Protein AF-A0A7J3NPB9-F1 (afdb_monomer)

Radius of gyration: 25.22 Å; Cα contacts (8 Å, |Δi|>4): 56; chains: 1; bounding box: 36×61×59 Å

Structure (mmCIF, N/CA/C/O backbone):
data_AF-A0A7J3NPB9-F1
#
_entry.id   AF-A0A7J3NPB9-F1
#
loop_
_atom_site.group_PDB
_atom_site.id
_atom_site.type_symbol
_atom_site.label_atom_id
_atom_site.label_alt_id
_atom_site.label_comp_id
_atom_site.label_asym_id
_atom_site.label_entity_id
_atom_site.label_seq_id
_atom_site.pdbx_PDB_ins_code
_atom_site.Cartn_x
_atom_site.Cartn_y
_atom_site.Cartn_z
_atom_site.occupancy
_atom_site.B_iso_or_equiv
_atom_site.auth_seq_id
_atom_site.auth_comp_id
_atom_site.auth_asym_id
_atom_site.auth_atom_id
_atom_site.pdbx_PDB_model_num
ATOM 1 N N . MET A 1 1 ? -12.807 -47.606 -43.176 1.00 34.25 1 MET A N 1
ATOM 2 C CA . MET A 1 1 ? -11.372 -47.451 -43.489 1.00 34.25 1 MET A CA 1
ATOM 3 C C . MET A 1 1 ? -11.137 -45.957 -43.582 1.00 34.25 1 MET A C 1
ATOM 5 O O . MET A 1 1 ? -11.878 -45.339 -44.329 1.00 34.25 1 MET A O 1
ATOM 9 N N . ALA A 1 2 ? -10.269 -45.457 -42.692 1.00 40.38 2 ALA A N 1
ATOM 10 C CA . ALA A 1 2 ? -9.715 -44.104 -42.498 1.00 40.38 2 ALA A CA 1
ATOM 11 C C . ALA A 1 2 ? -10.087 -43.023 -43.544 1.00 40.38 2 ALA A C 1
ATOM 13 O O . AL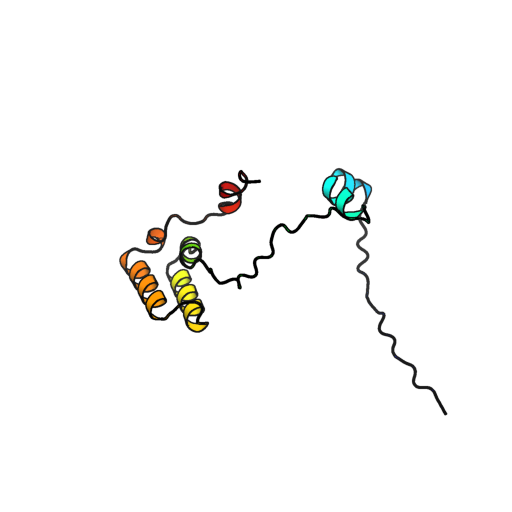A A 1 2 ? -10.114 -43.300 -44.736 1.00 40.38 2 ALA A O 1
ATOM 14 N N . LEU A 1 3 ? -10.318 -41.763 -43.173 1.00 34.91 3 LEU A N 1
ATOM 15 C CA . LEU A 1 3 ? -9.366 -40.911 -42.452 1.00 34.91 3 LEU A CA 1
ATOM 16 C C . LEU A 1 3 ? -10.104 -39.828 -41.646 1.00 34.91 3 LEU A C 1
ATOM 18 O O . LEU A 1 3 ? -10.933 -39.101 -42.188 1.00 34.91 3 LEU A O 1
ATOM 22 N N . GLU A 1 4 ? -9.782 -39.742 -40.358 1.00 42.75 4 GLU A N 1
ATOM 23 C CA . GLU A 1 4 ? -9.931 -38.529 -39.556 1.00 42.75 4 GLU A CA 1
ATOM 24 C C . GLU A 1 4 ? -8.800 -37.585 -39.992 1.00 42.75 4 GLU A C 1
ATOM 26 O O . GLU A 1 4 ? -7.631 -37.961 -39.909 1.00 42.75 4 GLU A O 1
ATOM 31 N N . GLU A 1 5 ? -9.124 -36.406 -40.522 1.00 44.16 5 GLU A N 1
ATOM 32 C CA . GLU A 1 5 ? -8.123 -35.353 -40.714 1.00 44.16 5 GLU A CA 1
ATOM 33 C C . GLU A 1 5 ? -7.976 -34.590 -39.391 1.00 44.16 5 GLU A C 1
ATOM 35 O O . GLU A 1 5 ? -8.902 -33.921 -38.929 1.00 44.16 5 GLU A O 1
ATOM 40 N N . GLU A 1 6 ? -6.811 -34.758 -38.762 1.0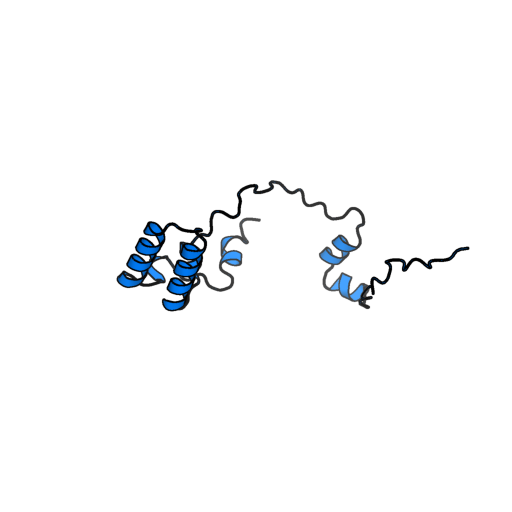0 38.56 6 GLU A N 1
ATOM 41 C CA . GLU A 1 6 ? -6.335 -33.986 -37.616 1.00 38.56 6 GLU A CA 1
ATOM 42 C C . GLU A 1 6 ? -6.346 -32.488 -37.936 1.00 38.56 6 GLU A C 1
ATOM 44 O O . GLU A 1 6 ? -5.730 -32.028 -38.898 1.00 38.56 6 GLU A O 1
ATOM 49 N N . ILE A 1 7 ? -7.004 -31.709 -37.081 1.00 41.75 7 ILE A N 1
ATOM 50 C CA . ILE A 1 7 ? -6.860 -30.256 -37.058 1.00 41.75 7 ILE A CA 1
ATOM 51 C C . ILE A 1 7 ? -5.538 -29.968 -36.340 1.00 41.75 7 ILE A C 1
ATOM 53 O O . ILE A 1 7 ? -5.465 -30.052 -35.117 1.00 41.75 7 ILE A O 1
ATOM 57 N N . THR A 1 8 ? -4.484 -29.672 -37.097 1.00 36.84 8 THR A N 1
ATOM 58 C CA . THR A 1 8 ? -3.181 -29.269 -36.556 1.00 36.84 8 THR A CA 1
ATOM 59 C C . THR A 1 8 ? -3.259 -27.869 -35.940 1.00 36.84 8 THR A C 1
ATOM 61 O O . THR A 1 8 ? -3.640 -26.905 -36.609 1.00 36.84 8 THR A O 1
ATOM 64 N N . GLU A 1 9 ? -2.898 -27.775 -34.659 1.00 49.94 9 GLU A N 1
ATOM 65 C CA . GLU A 1 9 ? -2.695 -26.545 -33.887 1.00 49.94 9 GLU A CA 1
ATOM 66 C C . GLU A 1 9 ? -1.513 -25.740 -34.448 1.00 49.94 9 GLU A C 1
ATOM 68 O O . GLU A 1 9 ? -0.410 -25.905 -33.962 1.00 49.94 9 GLU A O 1
ATOM 73 N N . ASP A 1 10 ? -1.699 -24.884 -35.455 1.00 46.22 10 ASP A N 1
ATOM 74 C CA . ASP A 1 10 ? -0.654 -23.924 -35.869 1.00 46.22 10 ASP A CA 1
ATOM 75 C C . ASP A 1 10 ? -1.260 -22.730 -36.631 1.00 46.22 10 ASP A C 1
ATOM 77 O O . ASP A 1 10 ? -0.970 -22.475 -37.796 1.00 46.22 10 ASP A O 1
ATOM 81 N N . ASN A 1 11 ? -2.134 -21.972 -35.968 1.00 50.97 11 ASN A N 1
ATOM 82 C CA . ASN A 1 11 ? -2.503 -20.621 -36.406 1.00 50.97 11 ASN A CA 1
ATOM 83 C C . ASN A 1 11 ? -2.137 -19.614 -35.306 1.00 50.97 11 ASN A C 1
ATOM 85 O O . ASN A 1 11 ? -2.990 -18.927 -34.747 1.00 50.97 11 ASN A O 1
ATOM 89 N N . GLU A 1 12 ? -0.843 -19.524 -34.983 1.00 51.28 12 GLU A N 1
ATOM 90 C CA . GLU A 1 12 ? -0.290 -18.298 -34.409 1.00 51.28 12 GLU A CA 1
ATOM 91 C C . GLU A 1 12 ? -0.190 -17.262 -35.535 1.00 51.28 12 GLU A C 1
ATOM 93 O O . GLU A 1 12 ? 0.785 -17.218 -36.290 1.00 51.28 12 GLU A O 1
ATOM 98 N N . GLU A 1 13 ? -1.201 -16.403 -35.658 1.00 55.38 13 GLU A N 1
ATOM 99 C CA . GLU A 1 13 ? -1.0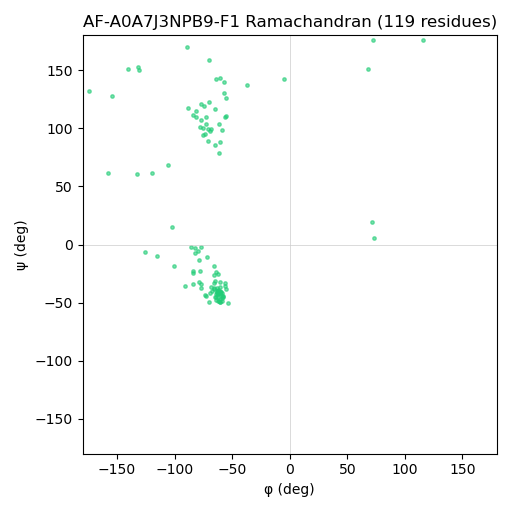58 -15.140 -36.380 1.00 55.38 13 GLU A CA 1
ATOM 100 C C . GLU A 1 13 ? 0.029 -14.305 -35.686 1.00 55.38 13 GLU A C 1
ATOM 102 O O . GLU A 1 13 ? -0.223 -13.502 -34.787 1.00 55.38 13 GLU A O 1
ATOM 107 N N . ARG A 1 14 ? 1.286 -14.513 -36.092 1.00 52.91 14 ARG A N 1
ATOM 108 C CA . ARG A 1 14 ? 2.397 -13.623 -35.765 1.00 52.91 14 ARG A CA 1
ATOM 109 C C . ARG A 1 14 ? 2.018 -12.227 -36.245 1.00 52.91 14 ARG A C 1
ATOM 111 O O . ARG A 1 14 ? 2.017 -11.961 -37.444 1.00 52.91 14 ARG A O 1
ATOM 118 N N . LEU A 1 15 ? 1.759 -11.317 -35.310 1.00 47.97 15 LEU A N 1
ATOM 119 C CA . LEU A 1 15 ? 1.770 -9.885 -35.590 1.00 47.97 15 LEU A CA 1
ATOM 120 C C . LEU A 1 15 ? 3.167 -9.512 -36.100 1.00 47.97 15 LEU A C 1
ATOM 122 O O . LEU A 1 15 ? 4.112 -9.338 -35.329 1.00 47.97 15 LE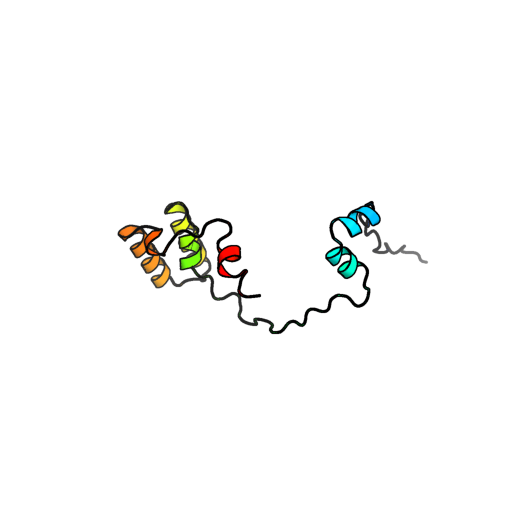U A O 1
ATOM 126 N N . VAL A 1 16 ? 3.310 -9.417 -37.419 1.00 59.69 16 VAL A N 1
ATOM 127 C CA . VAL A 1 16 ? 4.518 -8.893 -38.048 1.00 59.69 16 VAL A CA 1
ATOM 128 C C . VAL A 1 16 ? 4.479 -7.381 -37.869 1.00 59.69 16 VAL A C 1
ATOM 130 O O . VAL A 1 16 ? 3.836 -6.666 -38.632 1.00 59.69 16 VAL A O 1
ATOM 133 N N . MET A 1 17 ? 5.126 -6.879 -36.818 1.00 67.88 17 MET A N 1
ATOM 134 C CA . MET A 1 17 ? 5.375 -5.445 -36.717 1.00 67.88 17 MET A CA 1
ATOM 135 C C . MET A 1 17 ? 6.458 -5.067 -37.727 1.00 67.88 17 MET A C 1
ATOM 137 O O . MET A 1 17 ? 7.626 -5.419 -37.554 1.00 67.88 17 MET A O 1
ATOM 141 N N . GLU A 1 18 ? 6.080 -4.343 -38.780 1.00 74.75 18 GLU A N 1
ATOM 142 C CA . GLU A 1 18 ? 7.040 -3.667 -39.649 1.00 74.75 18 GLU A CA 1
ATOM 143 C C . GLU A 1 18 ? 7.549 -2.400 -38.959 1.00 74.75 18 GLU A C 1
ATOM 145 O O . GLU A 1 18 ? 6.784 -1.501 -38.609 1.00 74.75 18 GLU A O 1
ATOM 150 N N . TYR A 1 19 ? 8.862 -2.321 -38.759 1.00 80.31 19 TYR A N 1
ATOM 151 C CA . TYR A 1 19 ? 9.524 -1.130 -38.244 1.00 80.31 19 TYR A CA 1
ATOM 152 C C . TYR A 1 19 ? 10.854 -0.909 -38.964 1.00 80.31 19 TYR A C 1
ATOM 154 O O . TYR A 1 19 ? 11.515 -1.854 -39.405 1.00 80.31 19 TYR A O 1
ATOM 162 N N . ASP A 1 20 ? 11.270 0.355 -39.066 1.00 85.56 20 ASP A N 1
ATOM 163 C CA . ASP A 1 20 ? 12.588 0.697 -39.592 1.00 85.56 20 ASP A CA 1
ATOM 164 C C . ASP A 1 20 ? 13.659 0.335 -38.553 1.00 85.56 20 ASP A C 1
ATOM 166 O O . ASP A 1 20 ? 13.862 1.030 -37.552 1.00 85.56 20 ASP A O 1
ATOM 170 N N . LYS A 1 21 ? 14.358 -0.776 -38.806 1.00 82.94 21 LYS A N 1
ATOM 171 C CA . LYS A 1 21 ? 15.439 -1.274 -37.946 1.00 82.94 21 LYS A CA 1
ATOM 172 C C . LYS A 1 21 ? 16.546 -0.246 -37.736 1.00 82.94 21 LYS A C 1
ATOM 174 O O . LYS A 1 21 ? 17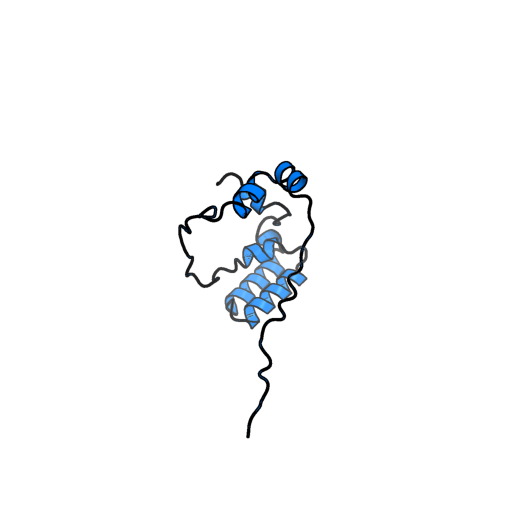.149 -0.222 -36.666 1.00 82.94 21 LYS A O 1
ATOM 179 N N . LYS A 1 22 ? 16.830 0.595 -38.733 1.00 86.88 22 LYS A N 1
ATOM 180 C CA . LYS A 1 22 ? 17.880 1.608 -38.634 1.00 86.88 22 LYS A CA 1
ATOM 181 C C . LYS A 1 22 ? 17.457 2.706 -37.667 1.00 86.88 22 LYS A C 1
ATOM 183 O O . LYS A 1 22 ? 18.193 2.998 -36.730 1.00 86.88 22 LYS A O 1
ATOM 188 N N . LYS A 1 23 ? 16.243 3.229 -37.842 1.00 89.25 23 LYS A N 1
ATOM 189 C CA . LYS A 1 23 ? 15.674 4.236 -36.940 1.00 89.25 23 LYS A CA 1
ATOM 190 C C . LYS A 1 23 ? 15.588 3.722 -35.498 1.00 89.25 23 LYS A C 1
ATOM 192 O O . LYS A 1 23 ? 15.968 4.425 -34.571 1.00 89.25 23 LYS A O 1
ATOM 197 N N . PHE A 1 24 ? 15.177 2.468 -35.308 1.00 89.00 24 PHE A N 1
ATOM 198 C CA . PHE A 1 24 ? 15.114 1.850 -33.981 1.00 89.00 24 PHE A CA 1
ATOM 199 C C . PHE A 1 24 ? 16.489 1.736 -33.305 1.00 89.00 24 PHE A C 1
ATOM 201 O O . PHE A 1 24 ? 16.613 2.012 -32.115 1.00 89.00 24 PHE A O 1
ATOM 208 N N . ARG A 1 25 ? 17.540 1.382 -34.058 1.00 89.44 25 ARG A N 1
ATOM 209 C CA . ARG A 1 25 ? 18.922 1.348 -33.544 1.00 89.44 25 ARG A CA 1
ATOM 210 C C . ARG A 1 25 ? 19.454 2.735 -33.181 1.00 89.44 25 ARG A C 1
ATOM 212 O O . ARG A 1 25 ? 20.252 2.839 -32.257 1.00 89.44 25 ARG A O 1
ATOM 219 N N . GLU A 1 26 ? 19.044 3.777 -33.901 1.00 91.94 26 GLU A N 1
ATOM 220 C CA . GLU A 1 26 ? 19.435 5.163 -33.611 1.00 91.94 26 GLU A CA 1
ATOM 221 C C . GLU A 1 26 ? 18.728 5.701 -32.358 1.00 91.94 26 GLU A C 1
ATOM 223 O O . GLU A 1 26 ? 19.375 6.297 -31.498 1.00 91.94 26 GLU A O 1
ATOM 228 N N . GLU A 1 27 ? 17.422 5.457 -32.226 1.00 92.75 27 GLU A N 1
ATOM 229 C CA . GLU A 1 27 ? 16.619 5.942 -31.095 1.00 92.75 27 GLU A CA 1
ATOM 230 C C . GLU A 1 27 ? 16.833 5.114 -29.815 1.00 92.75 27 GLU A C 1
ATOM 232 O O . GLU A 1 27 ? 16.836 5.665 -28.713 1.00 92.75 27 GLU A O 1
ATOM 237 N N . PHE A 1 28 ? 17.059 3.801 -29.942 1.00 91.19 28 PHE A N 1
ATOM 238 C CA . PHE A 1 28 ? 17.175 2.864 -28.820 1.00 91.19 28 PHE A CA 1
ATOM 239 C C . PHE A 1 28 ? 18.402 1.939 -28.954 1.00 91.19 28 PHE A C 1
ATOM 241 O O . PHE A 1 28 ? 18.260 0.714 -28.985 1.00 91.19 28 PHE A O 1
ATOM 248 N N . PRO A 1 29 ? 19.633 2.482 -28.992 1.00 88.12 29 PRO A N 1
ATOM 249 C CA . PRO A 1 29 ? 20.841 1.716 -29.318 1.00 88.12 29 PRO A CA 1
ATOM 250 C C . PRO A 1 29 ? 21.126 0.560 -28.350 1.00 88.12 29 PRO A C 1
ATOM 252 O O . PRO A 1 29 ? 21.573 -0.506 -28.770 1.00 88.12 29 PRO A O 1
ATOM 255 N N . HIS A 1 30 ? 20.851 0.743 -27.055 1.00 86.31 30 HIS A N 1
ATOM 256 C CA . HIS A 1 30 ? 21.054 -0.298 -26.042 1.00 86.31 30 HIS A CA 1
ATOM 257 C C . HIS A 1 30 ? 20.005 -1.408 -26.136 1.00 86.31 30 HIS A C 1
ATOM 259 O O . HIS A 1 30 ? 20.361 -2.582 -26.120 1.00 86.31 30 HIS A O 1
ATOM 265 N N . LEU A 1 31 ? 18.736 -1.041 -26.329 1.00 83.25 31 LEU A N 1
ATOM 266 C CA . LEU A 1 31 ? 17.639 -1.999 -26.460 1.00 83.25 31 LEU A CA 1
ATOM 267 C C . LEU A 1 31 ? 17.759 -2.816 -27.752 1.00 83.25 31 LEU A C 1
ATOM 269 O O . LEU A 1 31 ? 17.538 -4.022 -27.751 1.00 83.25 31 LEU A O 1
ATOM 273 N N . ALA A 1 32 ? 18.157 -2.175 -28.853 1.00 86.50 32 ALA A N 1
ATOM 274 C CA . ALA A 1 32 ? 18.424 -2.871 -30.105 1.00 86.50 32 ALA A CA 1
ATOM 275 C C . ALA A 1 32 ? 19.555 -3.893 -29.950 1.00 86.50 32 ALA A C 1
ATOM 277 O O . ALA A 1 32 ? 19.429 -5.019 -30.420 1.00 86.50 32 ALA A O 1
ATOM 278 N N . LYS A 1 33 ? 20.621 -3.529 -29.229 1.00 84.44 33 LYS A N 1
ATOM 279 C CA . LYS A 1 33 ? 21.710 -4.453 -28.907 1.00 84.44 33 LYS A CA 1
ATOM 280 C C . LYS A 1 33 ? 21.231 -5.628 -28.048 1.00 84.44 33 LYS A C 1
ATOM 282 O O . LYS A 1 33 ? 21.612 -6.754 -28.326 1.00 84.44 33 LYS A O 1
ATOM 287 N N . GLU A 1 34 ? 20.391 -5.381 -27.045 1.00 82.38 34 GLU A N 1
ATOM 288 C CA . GLU A 1 34 ? 19.816 -6.428 -26.186 1.00 82.38 34 GLU A CA 1
ATOM 289 C C . GLU A 1 34 ? 18.938 -7.425 -26.950 1.00 82.38 34 GLU A C 1
ATOM 291 O O . GLU A 1 34 ? 18.980 -8.617 -26.658 1.00 82.38 34 GLU A O 1
ATOM 296 N N . LEU A 1 35 ? 18.151 -6.944 -27.916 1.00 81.56 35 LEU A N 1
ATOM 297 C CA . LEU A 1 35 ? 17.227 -7.769 -28.702 1.00 81.56 35 LEU A CA 1
ATOM 298 C C . LEU A 1 35 ? 17.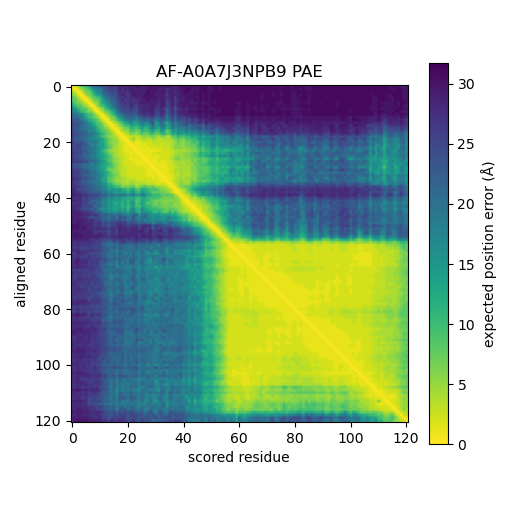916 -8.565 -29.818 1.00 81.56 35 LEU A C 1
ATOM 300 O O . LEU A 1 35 ? 17.440 -9.636 -30.185 1.00 81.56 35 LEU A O 1
ATOM 304 N N . GLU A 1 36 ? 18.989 -8.028 -30.402 1.00 81.75 36 GLU A N 1
ATOM 305 C CA . GLU A 1 36 ? 19.711 -8.666 -31.511 1.00 81.75 36 GLU A CA 1
ATOM 306 C C . GLU A 1 36 ? 20.736 -9.706 -31.045 1.00 81.75 36 GLU A C 1
ATOM 308 O O . GLU A 1 36 ? 21.096 -10.598 -31.817 1.00 81.75 36 GLU A O 1
ATOM 313 N N . ASP A 1 37 ? 21.206 -9.606 -29.801 1.00 79.50 37 ASP A N 1
ATOM 314 C CA . ASP A 1 37 ? 22.188 -10.527 -29.241 1.00 79.50 37 ASP A CA 1
ATOM 315 C C . ASP A 1 37 ? 21.503 -11.817 -28.751 1.00 79.50 37 ASP A C 1
ATOM 317 O O . ASP A 1 37 ? 20.771 -11.824 -27.762 1.00 79.50 37 ASP A O 1
ATOM 321 N N . ILE A 1 38 ? 21.730 -12.928 -29.459 1.00 60.19 38 ILE A N 1
ATOM 322 C CA . ILE A 1 38 ? 21.048 -14.223 -29.247 1.00 60.19 38 ILE A CA 1
ATOM 323 C C . ILE A 1 38 ? 21.394 -14.834 -27.877 1.00 60.19 38 ILE A C 1
ATOM 325 O O . ILE A 1 38 ? 20.602 -15.587 -27.310 1.00 60.19 38 ILE A O 1
ATOM 329 N N . GLU A 1 39 ? 22.558 -14.497 -27.312 1.00 64.50 39 GLU A N 1
ATOM 330 C CA . GLU A 1 39 ? 22.927 -14.923 -25.956 1.00 64.50 39 GLU A CA 1
ATOM 331 C C . GLU A 1 39 ? 22.264 -14.082 -24.852 1.00 64.50 39 GLU A C 1
ATOM 333 O O . GLU A 1 39 ? 22.235 -14.524 -23.699 1.00 64.50 39 GLU A O 1
ATOM 338 N N . GLY A 1 40 ? 21.677 -12.931 -25.205 1.00 61.00 40 GLY A N 1
ATOM 339 C CA . GLY A 1 40 ? 20.951 -12.025 -24.322 1.00 61.00 40 GLY A CA 1
ATOM 340 C C . GLY A 1 40 ? 21.828 -11.321 -23.282 1.00 61.00 40 GLY A C 1
ATOM 341 O O . GLY A 1 40 ? 22.825 -11.848 -22.782 1.00 61.00 40 GLY A O 1
ATOM 342 N N . VAL A 1 41 ? 21.421 -10.121 -22.864 1.00 65.88 41 VAL A N 1
ATOM 343 C CA . VAL A 1 41 ? 21.967 -9.510 -21.644 1.00 65.88 41 VAL A CA 1
ATOM 344 C C . VAL A 1 41 ? 21.472 -10.317 -20.446 1.00 65.88 41 VAL A C 1
ATOM 346 O O . VAL A 1 41 ? 20.351 -10.163 -19.964 1.00 65.88 41 VAL A O 1
ATOM 349 N N . LYS A 1 42 ? 22.318 -11.229 -19.964 1.00 70.00 42 LYS A N 1
ATOM 350 C CA . LYS A 1 42 ? 22.022 -12.055 -18.792 1.00 70.00 42 LYS A CA 1
ATOM 351 C C . LYS A 1 42 ? 22.160 -11.213 -17.532 1.00 70.00 42 LYS A C 1
ATOM 353 O O . LYS A 1 42 ? 23.258 -10.995 -17.023 1.00 70.00 42 LYS A O 1
ATOM 358 N N . ILE A 1 43 ? 21.031 -10.765 -17.000 1.00 68.81 43 ILE A N 1
ATOM 359 C CA . ILE A 1 43 ? 20.987 -10.155 -15.674 1.00 68.81 43 ILE A CA 1
ATOM 360 C C . ILE A 1 43 ? 20.948 -11.286 -14.650 1.00 68.81 43 ILE A C 1
ATOM 362 O O . ILE A 1 43 ? 19.991 -12.056 -14.582 1.00 68.81 43 ILE A O 1
ATOM 366 N N . GLN A 1 44 ? 21.999 -11.398 -13.839 1.00 73.75 44 GLN A N 1
ATOM 367 C CA . GLN A 1 44 ? 22.004 -12.348 -12.735 1.00 73.75 44 GLN A CA 1
ATOM 368 C C . GLN A 1 44 ? 20.924 -11.946 -11.725 1.00 73.75 44 GLN A C 1
ATOM 370 O O . GLN A 1 44 ? 21.017 -10.897 -11.082 1.00 73.75 44 GLN A O 1
ATOM 375 N N . ILE A 1 45 ? 19.920 -12.801 -11.541 1.00 77.06 45 ILE A N 1
ATOM 376 C CA . ILE A 1 45 ? 18.959 -12.647 -10.451 1.00 77.06 45 ILE A CA 1
ATOM 377 C C . ILE A 1 45 ? 19.715 -12.917 -9.146 1.00 77.06 45 ILE A C 1
ATOM 379 O O . ILE A 1 45 ? 19.970 -14.062 -8.782 1.00 77.06 45 ILE A O 1
ATOM 383 N N . ARG A 1 46 ? 20.116 -11.847 -8.449 1.00 74.94 46 ARG A N 1
ATOM 384 C CA . ARG A 1 46 ? 20.883 -11.929 -7.189 1.00 74.94 46 ARG A CA 1
ATOM 385 C C . ARG A 1 46 ? 20.060 -12.429 -5.999 1.00 74.94 46 ARG A C 1
ATOM 387 O O . ARG A 1 46 ? 20.622 -12.725 -4.952 1.00 74.94 46 ARG A O 1
ATOM 394 N N . GLY A 1 47 ? 18.743 -12.524 -6.148 1.00 68.12 47 GLY A N 1
ATOM 395 C CA . GLY A 1 47 ? 17.865 -13.084 -5.134 1.00 68.12 47 GLY A CA 1
ATOM 396 C C . GLY A 1 47 ? 16.433 -13.183 -5.635 1.00 68.12 47 GLY A C 1
ATOM 397 O O . GLY A 1 47 ? 15.886 -12.219 -6.167 1.00 68.12 47 GLY A O 1
ATOM 398 N N . VAL A 1 48 ? 15.824 -14.348 -5.441 1.00 67.94 48 VAL A N 1
ATOM 399 C CA . VAL A 1 48 ? 14.374 -14.513 -5.536 1.00 67.94 48 VAL A CA 1
ATOM 400 C C . VAL A 1 48 ? 13.824 -14.219 -4.149 1.00 67.94 48 VAL A C 1
ATOM 402 O O . VAL A 1 48 ? 14.168 -14.904 -3.187 1.00 67.94 48 VAL A O 1
ATOM 405 N N . ARG A 1 49 ? 12.992 -13.182 -4.019 1.00 60.69 49 ARG A N 1
ATOM 406 C CA . ARG A 1 49 ? 12.213 -12.995 -2.793 1.00 60.69 49 ARG A CA 1
ATOM 407 C C . ARG A 1 49 ? 11.151 -14.092 -2.773 1.00 60.69 49 ARG A C 1
ATOM 409 O O . ARG A 1 49 ? 10.148 -13.985 -3.461 1.00 60.69 49 ARG A O 1
ATOM 416 N N . THR A 1 50 ? 11.404 -15.161 -2.022 1.00 51.00 50 THR A N 1
ATOM 417 C CA . THR A 1 50 ? 10.406 -16.190 -1.676 1.00 51.00 50 THR A CA 1
ATOM 418 C C . THR A 1 50 ? 9.453 -15.724 -0.586 1.00 51.00 50 THR A C 1
ATOM 420 O O . THR A 1 50 ? 8.527 -16.449 -0.230 1.00 51.00 50 THR A O 1
ATOM 423 N N . CYS A 1 51 ? 9.651 -14.512 -0.063 1.00 44.53 51 CYS A N 1
ATOM 424 C CA . CYS A 1 51 ? 8.610 -13.819 0.662 1.00 44.53 51 CYS A CA 1
ATOM 425 C C . CYS A 1 51 ? 7.404 -13.757 -0.281 1.00 44.53 51 CYS A C 1
ATOM 427 O O . CYS A 1 51 ? 7.439 -13.032 -1.278 1.00 44.53 51 CYS A O 1
ATOM 429 N N . GLU A 1 52 ? 6.337 -14.500 0.037 1.00 45.84 52 GLU A N 1
ATOM 430 C CA . GLU A 1 52 ? 4.982 -14.095 -0.341 1.00 45.84 52 GLU A CA 1
ATOM 431 C C . GLU A 1 52 ? 4.930 -12.570 -0.202 1.00 45.84 52 GLU A C 1
ATOM 433 O O . GLU A 1 52 ? 5.528 -12.042 0.738 1.00 45.84 52 GLU A O 1
ATOM 438 N N . ILE A 1 53 ? 4.320 -11.857 -1.147 1.00 47.78 53 ILE A N 1
ATOM 439 C CA . ILE A 1 53 ? 4.155 -10.400 -1.090 1.00 47.78 53 ILE A CA 1
ATOM 440 C C . ILE A 1 53 ? 3.315 -10.091 0.167 1.00 47.78 53 ILE A C 1
ATOM 442 O O . ILE A 1 53 ? 2.103 -9.949 0.095 1.00 47.78 53 ILE A O 1
ATOM 446 N N . LYS A 1 54 ? 3.950 -10.119 1.340 1.00 50.31 54 LYS A N 1
ATOM 447 C CA . LYS A 1 54 ? 3.332 -10.152 2.669 1.00 50.31 54 LYS A CA 1
ATOM 448 C C . LYS A 1 54 ? 3.326 -8.779 3.305 1.00 50.31 54 LYS A C 1
ATOM 450 O O . LYS A 1 54 ? 2.507 -8.519 4.171 1.00 50.31 54 LYS A O 1
ATOM 455 N N . ASP A 1 55 ? 4.157 -7.874 2.810 1.00 54.88 55 ASP A N 1
ATOM 456 C CA . ASP A 1 55 ? 4.243 -6.532 3.355 1.00 54.88 55 ASP A CA 1
ATOM 457 C C . ASP A 1 55 ? 3.570 -5.557 2.395 1.00 54.88 55 ASP A C 1
ATOM 459 O O . ASP A 1 55 ? 4.207 -4.716 1.753 1.00 54.88 55 ASP A O 1
ATOM 463 N N . ILE A 1 56 ? 2.242 -5.671 2.286 1.00 64.06 56 ILE A N 1
ATOM 464 C CA . ILE A 1 56 ? 1.460 -4.487 1.951 1.00 64.06 56 ILE A CA 1
ATOM 465 C C . ILE A 1 56 ? 1.702 -3.490 3.080 1.00 64.06 56 ILE A C 1
ATOM 467 O O . ILE A 1 56 ? 1.199 -3.612 4.193 1.00 64.06 56 ILE A O 1
ATOM 471 N N . ASP A 1 57 ? 2.537 -2.498 2.784 1.00 84.75 57 ASP A N 1
ATOM 472 C CA . ASP A 1 57 ? 2.745 -1.363 3.664 1.00 84.75 57 ASP A CA 1
ATOM 473 C C . ASP A 1 57 ? 1.477 -0.500 3.619 1.00 84.75 57 ASP A C 1
ATOM 475 O O . ASP A 1 57 ? 1.314 0.391 2.775 1.00 84.75 57 ASP A O 1
ATOM 479 N N . VAL A 1 58 ? 0.539 -0.818 4.513 1.00 89.56 58 VAL A N 1
ATOM 480 C CA . VAL A 1 58 ? -0.751 -0.132 4.638 1.00 89.56 58 VAL A CA 1
ATOM 481 C C . VAL A 1 58 ? -0.537 1.363 4.841 1.00 89.56 58 VAL A C 1
ATOM 483 O O . VAL A 1 58 ? -1.233 2.171 4.231 1.00 89.56 58 VAL A O 1
ATOM 486 N N . VAL A 1 59 ? 0.486 1.750 5.610 1.00 90.62 59 VAL A N 1
ATOM 487 C CA . VAL A 1 59 ? 0.856 3.155 5.819 1.00 90.62 59 VAL A CA 1
ATOM 488 C C . VAL A 1 59 ? 1.236 3.803 4.487 1.00 90.62 59 VAL A C 1
ATOM 490 O O . VAL A 1 59 ? 0.792 4.913 4.187 1.00 90.62 59 VAL A O 1
ATOM 493 N N . ARG A 1 60 ? 1.990 3.112 3.627 1.00 90.75 60 ARG A N 1
ATOM 494 C CA . ARG A 1 60 ? 2.320 3.600 2.277 1.00 90.75 60 ARG A CA 1
ATOM 495 C C . ARG A 1 60 ? 1.092 3.765 1.385 1.00 90.75 60 ARG A C 1
ATOM 497 O O . ARG A 1 60 ? 1.036 4.738 0.629 1.00 90.75 60 ARG A O 1
ATOM 504 N N . LEU A 1 61 ? 0.114 2.863 1.481 1.00 93.06 61 LEU A N 1
ATOM 505 C CA . LEU A 1 61 ? -1.168 3.004 0.782 1.00 93.06 61 LEU A CA 1
ATOM 506 C C . LEU A 1 61 ? -1.941 4.230 1.288 1.00 93.06 61 LEU A C 1
ATOM 508 O O . LEU A 1 61 ? -2.381 5.050 0.479 1.00 93.06 61 LEU A O 1
ATOM 512 N N . MET A 1 62 ? -2.007 4.436 2.608 1.00 94.81 62 MET A N 1
ATOM 513 C CA . MET A 1 62 ? -2.641 5.622 3.200 1.00 94.81 62 MET A CA 1
ATOM 514 C C . MET A 1 62 ? -1.968 6.917 2.728 1.00 94.81 62 MET A C 1
ATOM 516 O O . MET A 1 62 ? -2.631 7.889 2.366 1.00 94.81 62 MET A O 1
ATOM 520 N N . ARG A 1 63 ? -0.633 6.931 2.642 1.00 94.75 63 ARG A N 1
ATOM 521 C CA . ARG A 1 63 ? 0.137 8.088 2.157 1.00 94.75 63 ARG A CA 1
ATOM 522 C C . ARG A 1 63 ? -0.096 8.411 0.679 1.00 94.75 63 ARG A C 1
ATOM 524 O O . ARG A 1 63 ? 0.223 9.527 0.265 1.00 94.75 63 ARG A O 1
ATOM 531 N N . ARG A 1 64 ? -0.625 7.482 -0.122 1.00 94.19 64 ARG A N 1
ATOM 532 C CA . ARG A 1 64 ? -1.031 7.749 -1.513 1.00 94.19 64 ARG A CA 1
ATOM 533 C C . ARG A 1 64 ? -2.425 8.350 -1.632 1.00 94.19 64 ARG A C 1
ATOM 535 O O . ARG A 1 64 ? -2.674 9.035 -2.619 1.00 94.19 64 ARG A O 1
ATOM 542 N N . CYS A 1 65 ? -3.295 8.121 -0.654 1.00 95.69 65 CYS A N 1
ATOM 543 C CA . CYS A 1 65 ? -4.668 8.598 -0.706 1.00 95.69 65 CYS A CA 1
ATOM 544 C C . CYS A 1 65 ? -4.731 10.130 -0.703 1.00 95.69 65 CYS A C 1
ATOM 546 O O . CYS A 1 65 ? -3.961 10.829 -0.022 1.00 95.69 65 CYS A O 1
ATOM 548 N N . ASP A 1 66 ? -5.681 10.636 -1.479 1.00 95.19 66 ASP A N 1
ATOM 549 C CA . ASP A 1 66 ? -6.044 12.042 -1.569 1.00 95.19 66 ASP A CA 1
ATOM 550 C C . ASP A 1 66 ? -7.139 12.408 -0.575 1.00 95.19 66 ASP A C 1
ATOM 552 O O . ASP A 1 66 ? -7.111 13.502 -0.010 1.00 95.19 66 ASP A O 1
ATOM 556 N N . ARG A 1 67 ? -8.077 11.484 -0.344 1.00 96.81 67 ARG A N 1
ATOM 557 C CA . ARG A 1 67 ? -9.259 11.692 0.499 1.00 96.81 67 ARG A CA 1
ATOM 558 C C . ARG A 1 67 ? -9.441 10.534 1.477 1.00 96.81 67 ARG A C 1
ATOM 560 O O . ARG A 1 67 ? -8.976 9.423 1.217 1.00 96.81 67 ARG A O 1
ATOM 567 N N . GLU A 1 68 ? -10.072 10.804 2.615 1.00 96.25 68 GLU A N 1
ATOM 568 C CA . GLU A 1 68 ? -10.228 9.820 3.694 1.00 96.25 68 GLU A CA 1
ATOM 569 C C . GLU A 1 68 ? -11.096 8.635 3.267 1.00 96.25 68 GLU A C 1
ATOM 571 O O . GLU A 1 68 ? -10.829 7.508 3.673 1.00 96.25 68 GLU A O 1
ATOM 576 N N . GLU A 1 69 ? -12.062 8.857 2.375 1.00 97.19 69 GLU A N 1
ATOM 577 C CA . GLU A 1 69 ? -12.944 7.809 1.859 1.00 97.19 69 GLU A CA 1
ATOM 578 C C . GLU A 1 69 ? -12.149 6.716 1.129 1.00 97.19 69 GLU A C 1
ATOM 580 O O . GLU A 1 69 ? -12.387 5.531 1.344 1.00 97.19 69 GLU A O 1
ATOM 585 N N . GLN A 1 70 ? -11.128 7.105 0.356 1.00 97.12 70 GLN A N 1
ATOM 586 C CA . GLN A 1 70 ? -10.238 6.161 -0.331 1.00 97.12 70 GLN A CA 1
ATOM 587 C C . GLN A 1 70 ? -9.467 5.291 0.667 1.00 97.12 70 GLN A C 1
ATOM 589 O O . GLN A 1 70 ? -9.310 4.089 0.467 1.00 97.12 70 GLN A O 1
ATOM 594 N N . ALA A 1 71 ? -8.986 5.898 1.754 1.00 96.75 71 ALA A N 1
ATOM 595 C CA . ALA A 1 71 ? -8.288 5.173 2.806 1.00 96.75 71 ALA A CA 1
ATOM 596 C C . ALA A 1 71 ? -9.219 4.172 3.501 1.00 96.75 71 ALA A C 1
ATOM 598 O O . ALA A 1 71 ? -8.820 3.029 3.709 1.00 96.75 71 ALA A O 1
ATOM 599 N N . ILE A 1 72 ? -10.460 4.568 3.799 1.00 97.50 72 ILE A N 1
ATOM 600 C CA . ILE A 1 72 ? -11.469 3.687 4.402 1.00 97.50 72 ILE A CA 1
ATOM 601 C C . ILE A 1 72 ? -11.765 2.490 3.490 1.00 97.50 72 ILE A C 1
ATOM 603 O O . ILE A 1 72 ? -11.745 1.355 3.962 1.00 97.50 72 ILE A O 1
ATOM 607 N N . GLU A 1 73 ? -11.982 2.719 2.191 1.00 97.81 73 GLU A N 1
ATOM 608 C CA . GLU A 1 73 ? -12.227 1.648 1.215 1.00 97.81 73 GLU A CA 1
ATOM 609 C C . GLU A 1 73 ? -11.066 0.651 1.147 1.00 97.81 73 GLU A C 1
ATOM 611 O O . GLU A 1 73 ? -11.287 -0.561 1.165 1.00 97.81 73 GLU A O 1
ATOM 616 N N . ILE A 1 74 ? -9.826 1.149 1.123 1.00 96.69 74 ILE A N 1
ATOM 617 C CA . ILE A 1 74 ? -8.627 0.305 1.110 1.00 96.69 74 ILE A CA 1
ATOM 618 C C . ILE A 1 74 ? -8.523 -0.507 2.403 1.00 96.69 74 ILE A C 1
ATOM 620 O O . ILE A 1 74 ? -8.310 -1.714 2.337 1.00 96.69 74 ILE A O 1
ATOM 624 N N . ILE A 1 75 ? -8.685 0.122 3.572 1.00 96.00 75 ILE A N 1
ATOM 625 C CA . ILE A 1 75 ? -8.610 -0.575 4.866 1.00 96.00 75 ILE A CA 1
ATOM 626 C C . ILE A 1 75 ? -9.655 -1.693 4.924 1.00 96.00 75 ILE A C 1
ATOM 628 O O . ILE A 1 75 ? -9.334 -2.822 5.290 1.00 96.00 75 ILE A O 1
ATOM 632 N N . GLU A 1 76 ? -10.887 -1.405 4.509 1.00 96.88 76 GLU A N 1
ATOM 633 C CA . GLU A 1 76 ? -11.979 -2.374 4.512 1.00 96.88 76 GLU A CA 1
ATOM 634 C C . GLU A 1 76 ? -11.742 -3.524 3.525 1.00 96.88 76 GLU A C 1
ATOM 636 O O . GLU A 1 76 ? -12.032 -4.681 3.831 1.00 96.88 76 GLU A O 1
ATOM 641 N N . TYR A 1 77 ? -11.182 -3.226 2.352 1.00 96.31 77 TYR A N 1
ATOM 642 C CA . TYR A 1 77 ? -10.800 -4.235 1.369 1.00 96.31 77 TYR A CA 1
ATOM 643 C C . TYR A 1 77 ? -9.720 -5.180 1.913 1.00 96.31 77 TYR A C 1
ATOM 645 O O . TYR A 1 77 ? -9.878 -6.400 1.845 1.00 96.31 77 TYR A O 1
ATOM 653 N N . LEU A 1 78 ? -8.655 -4.630 2.506 1.00 94.38 78 LEU A N 1
ATOM 654 C CA . LEU A 1 78 ? -7.565 -5.415 3.093 1.00 94.38 78 LEU A CA 1
ATOM 655 C C . LEU A 1 78 ? -8.058 -6.274 4.267 1.00 94.38 78 LEU A C 1
ATOM 657 O O . LEU A 1 78 ? -7.696 -7.447 4.369 1.00 94.38 78 LEU A O 1
ATOM 661 N N . ARG A 1 79 ? -8.941 -5.723 5.111 1.00 95.44 79 ARG A N 1
ATOM 662 C CA . ARG A 1 79 ? -9.591 -6.436 6.222 1.00 95.44 79 ARG A CA 1
ATOM 663 C C . ARG A 1 79 ? -10.416 -7.620 5.722 1.00 95.44 79 ARG A C 1
ATOM 665 O O . ARG A 1 79 ? -10.235 -8.738 6.192 1.00 95.44 79 ARG A O 1
ATOM 672 N N . LYS A 1 80 ? -11.275 -7.406 4.718 1.00 96.50 80 LYS A N 1
ATOM 673 C CA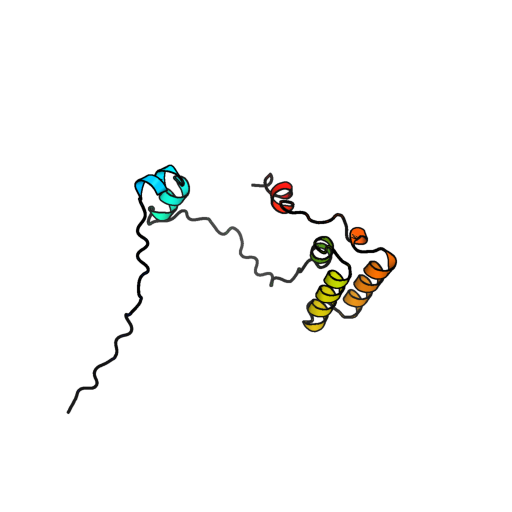 . LYS A 1 80 ? -12.125 -8.458 4.125 1.00 96.50 80 LYS A CA 1
ATOM 674 C C . LYS A 1 80 ? -11.329 -9.609 3.515 1.00 96.50 80 LYS A C 1
ATOM 676 O O . LYS A 1 80 ? -11.804 -10.740 3.522 1.00 96.50 80 LYS A O 1
ATOM 681 N N . ARG A 1 81 ? -10.136 -9.331 2.983 1.00 93.81 81 ARG A N 1
ATOM 682 C CA . ARG A 1 81 ? -9.235 -10.354 2.431 1.00 93.81 81 ARG A CA 1
ATOM 683 C C . ARG A 1 81 ? -8.392 -11.071 3.486 1.00 93.81 81 ARG A C 1
ATOM 685 O O . ARG A 1 81 ? -7.710 -12.029 3.138 1.00 93.81 81 ARG A O 1
ATOM 692 N N . GLY A 1 82 ? -8.426 -10.624 4.742 1.00 90.81 82 GLY A N 1
ATOM 693 C CA . GLY A 1 82 ? -7.561 -11.140 5.802 1.00 90.81 82 GLY A CA 1
ATOM 694 C C . GLY A 1 82 ? -6.094 -10.729 5.647 1.00 90.81 82 GLY A C 1
ATOM 695 O O . GLY A 1 82 ? -5.223 -11.372 6.222 1.00 90.81 82 GLY A O 1
ATOM 696 N N . GLU A 1 83 ? -5.809 -9.676 4.872 1.00 90.69 83 GLU A N 1
ATOM 697 C CA . GLU A 1 83 ? -4.450 -9.136 4.713 1.00 90.69 83 GLU A CA 1
ATOM 698 C C . GLU A 1 83 ? -4.032 -8.279 5.916 1.00 90.69 83 GLU A C 1
ATOM 700 O O . GLU A 1 83 ? -2.846 -8.120 6.190 1.00 90.69 83 GLU A O 1
ATOM 705 N N . ILE A 1 84 ? -5.012 -7.760 6.662 1.00 92.25 84 ILE A N 1
ATOM 706 C CA . ILE A 1 84 ? -4.820 -7.128 7.968 1.00 92.25 84 ILE A CA 1
ATOM 707 C C . ILE A 1 84 ? -5.806 -7.694 8.985 1.00 92.25 84 ILE A C 1
ATOM 709 O O . ILE A 1 84 ? -6.920 -8.078 8.625 1.00 92.25 84 ILE A O 1
ATOM 713 N N . SER A 1 85 ? -5.411 -7.716 10.261 1.00 92.94 85 SER A N 1
ATOM 714 C CA . SER A 1 85 ? -6.313 -8.123 11.341 1.00 92.94 85 SER A CA 1
ATOM 715 C C . SER A 1 85 ? -7.409 -7.080 11.581 1.00 92.94 85 SER A C 1
ATOM 717 O O . SER A 1 85 ? -7.250 -5.897 11.257 1.00 92.94 85 SER A O 1
ATOM 719 N N . GLU A 1 86 ? -8.510 -7.512 12.195 1.00 95.19 86 GLU A N 1
ATOM 720 C CA . GLU A 1 86 ? -9.611 -6.629 12.591 1.00 95.19 86 GLU A CA 1
ATOM 721 C C . GLU A 1 86 ? -9.123 -5.524 13.540 1.00 95.19 86 GLU A C 1
ATOM 723 O O . GLU A 1 86 ? -9.429 -4.346 13.356 1.00 95.19 86 GLU A O 1
ATOM 728 N N . GLU A 1 87 ? -8.300 -5.886 14.527 1.00 95.44 87 GLU A N 1
ATOM 729 C CA . GLU A 1 87 ? -7.749 -4.951 15.507 1.00 95.44 87 GLU A CA 1
ATOM 730 C C . GLU A 1 87 ? -6.870 -3.897 14.833 1.00 95.44 87 GLU A C 1
ATOM 732 O O . GLU A 1 87 ? -6.950 -2.714 15.173 1.00 95.44 87 GLU A O 1
ATOM 737 N N . TYR A 1 88 ? -6.055 -4.307 13.857 1.00 93.62 88 TYR A N 1
ATOM 738 C CA . TYR A 1 88 ? -5.193 -3.385 13.129 1.00 93.62 88 TYR A CA 1
ATOM 739 C C . TYR A 1 88 ? -6.005 -2.439 12.235 1.00 93.62 88 TYR A C 1
ATOM 741 O O . TYR A 1 88 ? -5.759 -1.231 12.238 1.00 93.62 88 TYR A O 1
ATOM 749 N N . ALA A 1 89 ? -7.035 -2.945 11.548 1.00 95.88 89 ALA A N 1
ATOM 750 C CA . ALA A 1 89 ? -7.957 -2.115 10.773 1.00 95.88 89 ALA A CA 1
ATOM 751 C C . ALA A 1 89 ? -8.640 -1.048 11.650 1.00 95.88 89 ALA A C 1
ATOM 753 O O . ALA A 1 89 ? -8.660 0.1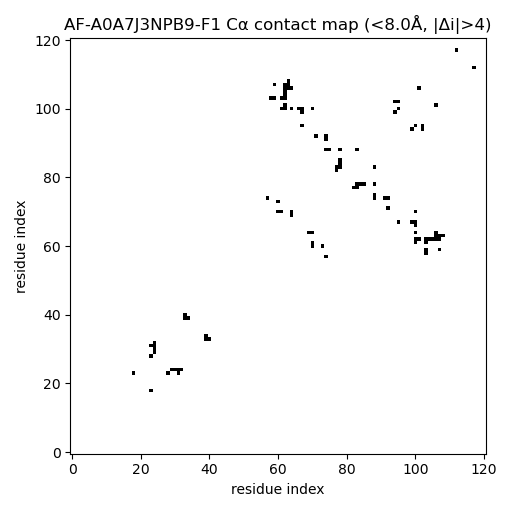33 11.292 1.00 95.88 89 ALA A O 1
ATOM 754 N N . LEU A 1 90 ? -9.126 -1.433 12.837 1.00 96.81 90 LEU A N 1
ATOM 755 C CA . LEU A 1 90 ? -9.742 -0.512 13.799 1.00 96.81 90 LEU A CA 1
ATOM 756 C C . LEU A 1 90 ? -8.762 0.560 14.298 1.00 96.81 90 LEU A C 1
ATOM 758 O O . LEU A 1 90 ? -9.140 1.729 14.418 1.00 96.81 90 LEU A O 1
ATOM 762 N N . GLN A 1 91 ? -7.503 0.197 14.561 1.00 96.00 91 GLN A N 1
ATOM 763 C CA . GLN A 1 91 ? -6.467 1.156 14.958 1.00 96.00 91 GLN A CA 1
ATOM 764 C C . GLN A 1 91 ? -6.195 2.193 13.864 1.00 96.00 91 GLN A C 1
ATOM 766 O O . GLN A 1 91 ? -6.141 3.391 14.156 1.00 96.00 91 GLN A O 1
ATOM 771 N N . ILE A 1 92 ? -6.069 1.755 12.607 1.00 95.19 92 ILE A N 1
ATOM 772 C CA . ILE A 1 92 ? -5.826 2.652 11.470 1.00 95.19 92 ILE A CA 1
ATOM 773 C C . ILE A 1 92 ? -7.028 3.580 11.260 1.00 95.19 92 ILE A C 1
ATOM 775 O O . ILE A 1 92 ? -6.841 4.787 11.114 1.00 95.19 92 ILE A O 1
ATOM 779 N N . LEU A 1 93 ? -8.258 3.056 11.306 1.00 96.56 93 LEU A N 1
ATOM 780 C CA . LEU A 1 93 ? -9.477 3.864 11.181 1.00 96.56 93 LEU A CA 1
ATOM 781 C C . LEU A 1 93 ? -9.592 4.907 12.296 1.00 96.56 93 LEU A C 1
ATOM 783 O O . LEU A 1 93 ? -9.958 6.054 12.035 1.00 96.56 93 LEU A O 1
ATOM 787 N N . LYS A 1 94 ? -9.239 4.539 13.533 1.00 97.38 94 LYS A N 1
ATOM 788 C CA . LYS A 1 94 ? -9.205 5.476 14.659 1.00 97.38 94 LYS A CA 1
ATOM 789 C C . LYS A 1 94 ? -8.194 6.597 14.417 1.00 97.38 94 LYS A C 1
ATOM 791 O O . LYS A 1 94 ? -8.547 7.766 14.546 1.00 97.38 94 LYS A O 1
ATOM 796 N N . GLN A 1 95 ? -6.967 6.258 14.018 1.00 96.50 95 GLN A N 1
ATOM 797 C CA . GLN A 1 95 ? -5.942 7.252 13.701 1.00 96.50 95 GLN A CA 1
ATOM 798 C C . GLN A 1 95 ? -6.371 8.169 12.546 1.00 96.50 95 GLN A C 1
ATOM 800 O O . GLN A 1 95 ? -6.181 9.382 12.639 1.00 96.50 95 GLN A O 1
ATOM 805 N N . LEU A 1 96 ? -6.964 7.608 11.488 1.00 96.62 96 LEU A N 1
ATOM 806 C CA . LEU A 1 96 ? -7.487 8.366 10.354 1.00 96.62 96 LEU A CA 1
ATOM 807 C C . LEU A 1 96 ? -8.543 9.376 10.815 1.00 96.62 96 LEU A C 1
ATOM 809 O O . LEU A 1 96 ? -8.419 10.554 10.511 1.00 96.62 96 LEU A O 1
ATOM 813 N N . LYS A 1 97 ? -9.517 8.941 11.620 1.00 96.56 97 LYS A N 1
ATOM 814 C CA . LYS A 1 97 ? -10.596 9.801 12.123 1.00 96.56 97 LYS A CA 1
ATOM 815 C C . LYS A 1 97 ? -10.108 10.896 13.078 1.00 96.56 97 LYS A C 1
ATOM 817 O O . LYS A 1 97 ? -10.648 11.995 13.074 1.00 96.56 97 LYS A O 1
ATOM 822 N N . GLU A 1 98 ? -9.126 10.597 13.926 1.00 97.44 98 GLU A N 1
ATOM 823 C CA . GLU A 1 98 ? -8.637 11.539 14.943 1.00 97.44 98 GLU A CA 1
ATOM 824 C C . GLU A 1 98 ? -7.601 12.530 14.401 1.00 97.44 98 GLU A C 1
ATOM 826 O O . GLU A 1 98 ? -7.530 13.664 14.873 1.00 97.44 98 GLU A O 1
ATOM 831 N N . LYS A 1 99 ? -6.762 12.103 13.449 1.00 96.56 99 LYS A N 1
ATOM 832 C CA . LYS A 1 99 ? -5.566 12.854 13.024 1.00 96.56 99 LYS A CA 1
ATOM 833 C C . LYS A 1 99 ? -5.498 13.120 11.517 1.00 96.56 99 LYS A C 1
ATOM 835 O O . LYS A 1 99 ? -4.589 13.821 11.068 1.00 96.56 99 LYS A O 1
ATOM 840 N N . GLY A 1 100 ? -6.412 12.554 10.737 1.00 95.44 100 GLY A N 1
ATOM 841 C CA . GLY A 1 100 ? -6.463 12.676 9.284 1.00 95.44 100 GLY A CA 1
ATOM 842 C C . GLY A 1 100 ? -5.372 11.897 8.543 1.00 95.44 100 GLY A C 1
ATOM 843 O O . GLY A 1 100 ? -4.447 11.319 9.127 1.00 95.44 100 GLY A O 1
ATOM 844 N N . LEU A 1 101 ? -5.448 11.919 7.209 1.00 95.19 101 LEU A N 1
ATOM 845 C CA . LEU A 1 101 ? -4.551 11.175 6.306 1.00 95.19 101 LEU A CA 1
ATOM 846 C C . LEU A 1 101 ? -3.059 11.466 6.493 1.00 95.19 101 LEU A C 1
ATOM 848 O O . LEU A 1 101 ? -2.217 10.590 6.302 1.00 95.19 101 LEU A O 1
ATOM 852 N N . ARG A 1 102 ? -2.697 12.709 6.818 1.00 95.50 102 ARG A N 1
ATOM 853 C CA . ARG A 1 102 ? -1.283 13.112 6.906 1.00 95.50 102 ARG A CA 1
ATOM 854 C C . ARG A 1 102 ? -0.619 12.683 8.211 1.00 95.50 102 ARG A C 1
ATOM 856 O O . ARG A 1 102 ? 0.601 12.761 8.311 1.00 95.50 102 ARG A O 1
ATOM 863 N N . SER A 1 103 ? -1.381 12.113 9.145 1.00 95.69 103 SER A N 1
ATOM 864 C CA . SER A 1 103 ? -0.830 11.422 10.314 1.00 95.69 103 SER A CA 1
ATOM 865 C C . SER A 1 103 ? -0.018 10.173 9.952 1.00 95.69 103 SER A C 1
ATOM 867 O O . SER A 1 103 ? 0.865 9.778 10.705 1.00 95.69 103 SER A O 1
ATOM 869 N N . PHE A 1 104 ? -0.276 9.580 8.783 1.00 93.94 104 PHE A N 1
ATOM 870 C CA . PHE A 1 104 ? 0.482 8.449 8.241 1.00 93.94 104 PHE A CA 1
ATOM 871 C C . PHE A 1 104 ? 1.773 8.884 7.529 1.00 93.94 104 PHE A C 1
ATOM 873 O O . PHE A 1 104 ? 2.541 8.044 7.071 1.00 93.94 104 PHE A O 1
ATOM 880 N N . GLY A 1 105 ? 2.025 10.193 7.428 1.00 93.00 105 GLY A N 1
ATOM 881 C CA . GLY A 1 105 ? 3.194 10.786 6.787 1.00 93.00 105 GLY A CA 1
ATOM 882 C C . GLY A 1 105 ? 2.859 11.625 5.552 1.00 93.00 105 GLY A C 1
ATOM 883 O O . GLY A 1 105 ? 1.713 11.713 5.097 1.00 93.00 105 GLY A O 1
ATOM 884 N N . SER A 1 106 ? 3.897 12.249 4.988 1.00 92.88 106 SER A N 1
ATOM 885 C CA . SER A 1 106 ? 3.781 13.100 3.800 1.00 92.88 106 SER A CA 1
ATOM 886 C C . SER A 1 106 ? 3.253 12.323 2.594 1.00 92.88 106 SER A C 1
ATOM 888 O O . SER A 1 106 ? 3.608 11.151 2.395 1.00 92.88 106 SER A O 1
ATOM 890 N N . LYS A 1 107 ? 2.432 13.003 1.778 1.00 94.62 107 LYS A N 1
ATOM 891 C CA . LYS A 1 107 ? 1.826 12.425 0.575 1.00 94.62 107 LYS A CA 1
ATOM 892 C C . LYS A 1 107 ? 2.911 11.903 -0.365 1.00 94.62 107 LYS A C 1
ATOM 894 O O . LYS A 1 107 ? 3.842 12.631 -0.706 1.00 94.62 107 LYS A O 1
ATOM 899 N N . ILE A 1 108 ? 2.756 10.662 -0.817 1.00 92.19 108 ILE A N 1
ATOM 900 C CA . ILE A 1 108 ? 3.594 10.102 -1.879 1.00 92.19 108 ILE A CA 1
ATOM 901 C C . ILE A 1 108 ? 3.101 10.680 -3.202 1.00 92.19 108 ILE A C 1
ATOM 903 O O . ILE A 1 108 ? 2.017 10.341 -3.677 1.00 92.19 108 ILE A O 1
ATOM 907 N N . SER A 1 109 ? 3.888 11.587 -3.772 1.00 89.88 109 SER A N 1
ATOM 908 C CA . SER A 1 109 ? 3.605 12.215 -5.057 1.00 89.88 109 SER A CA 1
ATOM 909 C C . SER A 1 109 ? 4.190 11.419 -6.222 1.00 89.88 109 SER A C 1
ATOM 911 O O . SER A 1 109 ? 4.958 10.464 -6.060 1.00 89.88 109 SER A O 1
ATOM 913 N N . TRP A 1 110 ? 3.801 11.816 -7.429 1.00 88.38 110 TRP A N 1
ATOM 914 C CA . TRP A 1 110 ? 4.381 11.277 -8.646 1.00 88.38 110 TRP A CA 1
ATOM 915 C C . TRP A 1 110 ? 5.906 11.494 -8.668 1.00 88.38 110 TRP A C 1
ATOM 917 O O . TRP A 1 110 ? 6.410 12.523 -8.211 1.00 88.38 110 TRP A O 1
ATOM 927 N N . GLY A 1 111 ? 6.646 10.489 -9.138 1.00 86.50 111 GLY A N 1
ATOM 928 C CA . GLY A 1 111 ? 8.112 10.492 -9.126 1.00 86.50 111 GLY A CA 1
ATOM 929 C C . GLY A 1 111 ? 8.761 10.287 -7.748 1.00 86.50 111 GLY A C 1
ATOM 930 O O . GLY A 1 111 ? 9.981 10.365 -7.654 1.00 86.50 111 GLY A O 1
ATOM 931 N N . PHE A 1 112 ? 8.002 10.010 -6.674 1.00 86.62 112 PHE A N 1
ATOM 932 C CA . PHE A 1 112 ? 8.571 9.774 -5.335 1.00 86.62 112 PHE A CA 1
ATOM 933 C C . PHE A 1 112 ? 9.645 8.677 -5.338 1.00 86.62 112 PHE A C 1
ATOM 935 O O . PHE A 1 112 ? 10.746 8.895 -4.857 1.00 86.62 112 PHE A O 1
ATOM 942 N N . PHE A 1 113 ? 9.350 7.516 -5.924 1.00 81.94 113 PHE A N 1
ATOM 943 C CA . PHE A 1 113 ? 10.281 6.383 -5.948 1.00 81.94 113 PHE A CA 1
ATOM 944 C C . PHE A 1 113 ? 11.506 6.638 -6.817 1.00 81.94 113 PHE A C 1
ATOM 946 O O . PHE A 1 113 ? 12.601 6.216 -6.465 1.00 81.94 113 PHE A O 1
ATOM 953 N N . GLU A 1 114 ? 11.323 7.336 -7.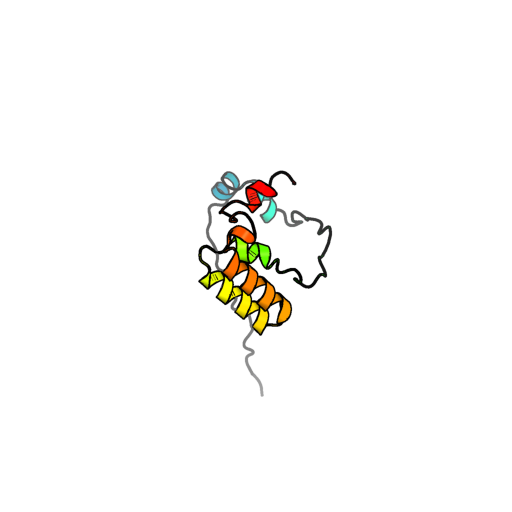936 1.00 84.56 114 GLU A N 1
ATOM 954 C CA . GLU A 1 114 ? 12.440 7.745 -8.775 1.00 84.56 114 GLU A CA 1
ATOM 955 C C . GLU A 1 114 ? 13.374 8.651 -7.970 1.00 84.56 114 GLU A C 1
ATOM 957 O O . GLU A 1 114 ? 14.555 8.369 -7.861 1.00 84.56 114 GLU A O 1
ATOM 962 N N . LYS A 1 115 ? 12.851 9.676 -7.297 1.00 83.38 115 LYS A N 1
ATOM 963 C CA . LYS A 1 115 ? 13.675 10.555 -6.454 1.00 83.38 115 LYS A CA 1
ATOM 964 C C . LYS A 1 115 ? 14.367 9.806 -5.313 1.00 83.38 115 LYS A C 1
ATOM 966 O O . LYS A 1 115 ? 15.526 10.082 -5.032 1.00 83.38 115 LYS A O 1
ATOM 971 N N . GLU A 1 116 ? 13.662 8.870 -4.683 1.00 79.12 116 GLU A N 1
ATOM 972 C CA . GLU A 1 116 ? 14.137 8.178 -3.482 1.00 79.12 116 GLU A CA 1
ATOM 973 C C . GLU A 1 116 ? 15.186 7.097 -3.780 1.00 79.12 116 GLU A C 1
ATOM 975 O O . GLU A 1 116 ? 16.127 6.918 -3.013 1.00 79.12 116 GLU A O 1
ATOM 980 N N . TYR A 1 117 ? 15.038 6.364 -4.887 1.00 79.00 117 TYR A N 1
ATOM 981 C CA . TYR A 1 117 ? 15.847 5.171 -5.163 1.00 79.00 117 TYR A CA 1
ATOM 982 C C . TYR A 1 117 ? 16.758 5.296 -6.386 1.00 79.00 117 TYR A C 1
ATOM 984 O O . TYR A 1 117 ? 17.624 4.444 -6.564 1.00 79.00 117 TYR A O 1
ATOM 992 N N . ARG A 1 118 ? 16.626 6.337 -7.221 1.00 73.25 118 ARG A N 1
ATOM 993 C CA . ARG A 1 118 ? 17.472 6.511 -8.421 1.00 73.25 118 ARG A CA 1
ATOM 994 C C . ARG A 1 118 ? 18.959 6.665 -8.106 1.00 73.25 118 ARG A C 1
ATOM 996 O O . ARG A 1 118 ? 19.771 6.313 -8.945 1.00 73.25 118 ARG A O 1
ATOM 1003 N N . ASN A 1 119 ? 19.314 7.136 -6.912 1.00 61.97 119 ASN A N 1
ATOM 1004 C CA . ASN A 1 119 ? 20.713 7.267 -6.491 1.00 61.97 119 ASN A CA 1
ATOM 1005 C C . ASN A 1 119 ? 21.302 5.976 -5.887 1.00 61.97 119 ASN A C 1
ATOM 1007 O O . ASN A 1 119 ? 22.466 5.976 -5.501 1.00 61.97 119 ASN A O 1
ATOM 1011 N N . ASN A 1 120 ? 20.513 4.900 -5.768 1.00 53.00 120 ASN A N 1
ATOM 1012 C CA . ASN A 1 120 ? 20.932 3.641 -5.140 1.00 53.00 120 ASN A CA 1
ATOM 1013 C C . ASN A 1 120 ? 21.291 2.538 -6.154 1.00 53.00 120 ASN A C 1
ATOM 1015 O O . ASN A 1 120 ? 21.372 1.370 -5.768 1.00 53.00 120 ASN A O 1
ATOM 1019 N N . PHE A 1 121 ? 21.483 2.896 -7.426 1.00 49.53 121 PHE A N 1
ATOM 1020 C CA . PHE A 1 121 ? 21.894 1.994 -8.503 1.00 49.53 121 PHE A CA 1
ATOM 1021 C C . PHE A 1 121 ? 23.190 2.468 -9.151 1.00 49.53 121 PHE A C 1
ATOM 1023 O O . PHE A 1 121 ? 23.306 3.691 -9.391 1.00 49.53 121 PHE A O 1
#

Nearest PDB structures (foldseek):
  3d7i-assembly1_B  TM=3.839E-01  e=1.655E+00  Methanocaldococcus jannaschii
  2f6m-assembly2_D  TM=4.234E-01  e=5.364E+00  Saccharomyces cerevisiae
  8ea4-assembly1_X  TM=3.238E-01  e=2.739E+00  Scytonema hofmannii

pLDDT: mean 79.35, std 18.9, range [34.25, 97.81]

Mean predicted aligned error: 15.01 Å

Solvent-accessible surface area (backbone atoms only — not comparable to full-atom values): 7840 Å² total; per-residue (Å²): 131,87,80,86,82,80,83,78,92,77,82,78,80,73,82,77,78,88,70,62,65,67,59,46,39,71,77,35,50,67,61,44,51,43,72,69,40,90,82,46,80,78,76,78,79,91,68,82,78,80,65,66,92,73,78,76,55,60,52,61,54,39,12,54,46,90,48,69,66,58,39,50,53,49,46,53,51,37,38,76,71,63,77,39,53,70,70,57,43,52,51,51,52,49,46,38,75,75,58,36,60,62,69,59,35,77,71,60,54,92,65,45,65,55,72,73,48,61,83,78,111

Secondary structure (DSSP, 8-state):
--------------------HHHHHHH-HHHHHHHH-TT-----------S-S----HHHHHHH-SSHHHHHHHHHHHHHTTSS-HHHHHHHHHHHHHH-GGGG-S---TTHHHHHHGGG-

Sequence (121 aa):
MALEEEITEDNEERLVMEYDKKKFREEFPHLAKELEDIEGVKIQIRGVRTCEIKDIDVVRLMRRCDREEQAIEIIEYLRKRGEISEEYALQILKQLKEKGLRSFGSKISWGFFEKEYRNNF

Foldseek 3Di:
DDDDDDPDPDPPPPPPDDDDLVVCCVVPVPVSVQVPDPVGPDDPPPDDPPPDVLDPPLLLVLLQDPDLVSNLVVLVVCCVVVSDDPVVSVVVNVCCVPPNSCSSPHRQDPCNCVVVCVVVD